Protein AF-A0A3B9ISV6-F1 (afdb_monomer)

Secondary structure (DSSP, 8-state):
---TTTHHHHGGGEES-HHHHHHHHHTT---GGG-EE-SS-------PPTTTTS-----PBP--HHHHHHT-TT-----SSEEE-TTS-EEE---

InterPro domains:
  IPR000115 Phosphoribosylglycinamide synthetase [PTHR43472] (1-95)
  IPR011054 Rudiment single hybrid motif [SSF51246] (40-95)
  IPR020559 Phosphoribosylglycinamide synthetase, conserved site [PS00184] (1-8)
  IPR020560 Phosphoribosylglycinamide synthetase, C-domain [PF02843] (42-95)
  IPR020560 Phosphoribosylglycinamide 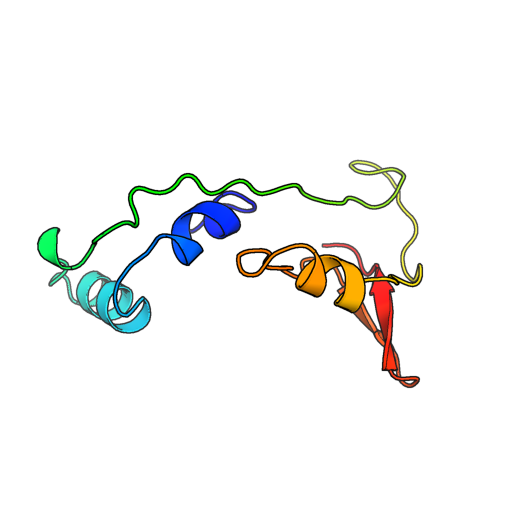synthetase, C-domain [SM01210] (41-95)
  IPR037123 Phosphoribosylglycinamide synthetase, C-domain superfamily [G3DSA:3.90.600.10] (41-95)

Solvent-accessible surface area (backbone atoms only — not comparable to full-atom values): 6207 Å² total; per-residue (Å²): 135,84,54,89,69,58,41,72,33,49,55,83,27,48,49,79,58,68,67,59,50,54,51,25,49,75,68,74,60,62,53,76,88,69,64,44,67,53,88,69,88,65,82,75,81,88,88,73,60,73,48,66,94,60,76,56,80,63,64,51,75,63,76,63,62,68,59,54,43,66,70,40,95,87,48,79,86,82,83,74,36,56,44,70,48,97,87,69,49,40,21,38,57,54,125

Organism: NCBI:txid171437

Sequence (95 aa):
RFGDPETQVLLPRLWGDLAQILLAARDGRLDPSMIELDPRTALTVVLAAKGYPGDYARGEEIRGLDAARAAAPDVIVFHAGTKTDDAGRLLSNGG

Foldseek 3Di:
DDDVPVCVFFVVFWPDDPVVQVVCVVVVNHDPVNTDGHPDGDDDDDDDAPQPPHDHDWFAFDDCVVVQCVVDVSRDDDDDQWDADPVRTIIGHDD

Structure (mmCIF, N/CA/C/O backbone):
data_AF-A0A3B9ISV6-F1
#
_entry.id   AF-A0A3B9ISV6-F1
#
loop_
_atom_site.group_PDB
_atom_site.id
_atom_site.type_symbol
_atom_site.label_atom_id
_atom_site.label_alt_id
_atom_site.label_comp_id
_atom_site.label_asym_id
_atom_site.label_entity_id
_atom_site.label_seq_id
_atom_site.pdbx_PDB_ins_code
_atom_site.Cartn_x
_atom_site.Cartn_y
_atom_site.Cartn_z
_atom_site.occupancy
_atom_site.B_iso_or_equiv
_atom_site.auth_seq_id
_atom_site.auth_comp_id
_atom_site.auth_asym_id
_atom_site.auth_atom_id
_atom_site.pdbx_PDB_model_num
ATOM 1 N N . ARG A 1 1 ? -13.610 8.954 2.221 1.00 90.38 1 ARG A N 1
ATOM 2 C CA . ARG A 1 1 ? -12.666 8.331 1.262 1.00 90.38 1 ARG A CA 1
ATOM 3 C C . ARG A 1 1 ? -11.314 8.202 1.930 1.00 90.38 1 ARG A C 1
ATOM 5 O O . ARG A 1 1 ? -11.019 9.002 2.807 1.00 90.38 1 ARG A O 1
ATOM 12 N N . PHE A 1 2 ? -10.530 7.237 1.491 1.00 95.06 2 PHE A N 1
ATOM 13 C CA . PHE A 1 2 ? -9.139 7.070 1.875 1.00 95.06 2 PHE A CA 1
ATOM 14 C C . PHE A 1 2 ? -8.228 7.911 0.956 1.00 95.06 2 PHE A C 1
ATOM 16 O O . PHE A 1 2 ? -8.634 8.254 -0.159 1.00 95.06 2 PHE A O 1
ATOM 23 N N . GLY A 1 3 ? -7.065 8.330 1.460 1.00 97.75 3 GLY A N 1
ATOM 24 C CA . GLY A 1 3 ? -6.028 9.015 0.677 1.00 97.75 3 GLY A CA 1
ATOM 25 C C . GLY A 1 3 ? -5.045 8.014 0.066 1.00 97.75 3 GLY A C 1
ATOM 26 O O . GLY A 1 3 ? -4.903 6.910 0.588 1.00 97.75 3 GLY A O 1
ATOM 27 N N . ASP A 1 4 ? -4.388 8.377 -1.029 1.00 96.69 4 ASP A N 1
ATOM 28 C CA . ASP A 1 4 ? -3.314 7.586 -1.636 1.00 96.69 4 ASP A CA 1
ATOM 29 C C . ASP A 1 4 ? -2.084 8.507 -1.754 1.00 96.69 4 ASP A C 1
ATOM 31 O O . ASP A 1 4 ? -2.174 9.508 -2.476 1.00 96.69 4 ASP A O 1
ATOM 35 N N . PRO A 1 5 ? -0.976 8.251 -1.022 1.00 97.00 5 PRO A N 1
ATOM 36 C CA . PRO A 1 5 ? -0.591 6.977 -0.397 1.00 97.00 5 PRO A CA 1
ATOM 37 C C . PRO A 1 5 ? -0.839 6.842 1.123 1.00 97.00 5 PRO A C 1
ATOM 39 O O . PRO A 1 5 ? -0.262 5.965 1.768 1.00 97.00 5 PRO A O 1
ATOM 42 N N . GLU A 1 6 ? -1.659 7.688 1.753 1.00 98.12 6 GLU A N 1
ATOM 43 C CA . GLU A 1 6 ? -1.845 7.661 3.217 1.00 98.12 6 GLU A CA 1
ATOM 44 C C . GLU A 1 6 ? -2.463 6.347 3.730 1.00 98.12 6 GLU A C 1
ATOM 46 O O . GLU A 1 6 ? -2.208 5.908 4.852 1.00 98.12 6 GLU A O 1
ATOM 51 N N . THR A 1 7 ? -3.259 5.670 2.911 1.00 97.88 7 THR A N 1
ATOM 52 C CA . THR A 1 7 ? -3.919 4.411 3.293 1.00 97.88 7 THR A CA 1
ATOM 53 C C . THR A 1 7 ? -2.928 3.282 3.523 1.00 97.88 7 THR A C 1
ATOM 55 O O . THR A 1 7 ? -3.113 2.469 4.429 1.00 97.88 7 THR A O 1
ATOM 58 N N . GLN A 1 8 ? -1.843 3.275 2.754 1.00 97.94 8 GLN A N 1
ATOM 59 C CA . GLN A 1 8 ? -0.775 2.287 2.801 1.00 97.94 8 GLN A CA 1
ATOM 60 C C . GLN A 1 8 ? 0.036 2.372 4.101 1.00 97.94 8 GLN A C 1
ATOM 62 O O . GLN A 1 8 ? 0.765 1.435 4.406 1.00 97.94 8 GLN A O 1
ATOM 67 N N . VAL A 1 9 ? -0.105 3.446 4.891 1.00 97.44 9 VAL A N 1
ATOM 68 C CA . VAL A 1 9 ? 0.445 3.519 6.258 1.00 97.44 9 VAL A CA 1
ATOM 69 C C . VAL A 1 9 ? -0.614 3.342 7.344 1.00 97.44 9 VAL A C 1
ATOM 71 O O . VAL A 1 9 ? -0.291 2.869 8.431 1.00 97.44 9 VAL A O 1
ATOM 74 N N . LEU A 1 10 ? -1.873 3.702 7.075 1.00 96.06 10 LEU A N 1
ATOM 75 C CA . LEU A 1 10 ? -2.954 3.609 8.057 1.00 96.06 10 LEU A CA 1
ATOM 76 C C . LEU A 1 10 ? -3.467 2.176 8.226 1.00 96.06 10 LEU A C 1
ATOM 78 O O . LEU A 1 10 ? -3.556 1.691 9.351 1.00 96.06 10 LEU A O 1
ATO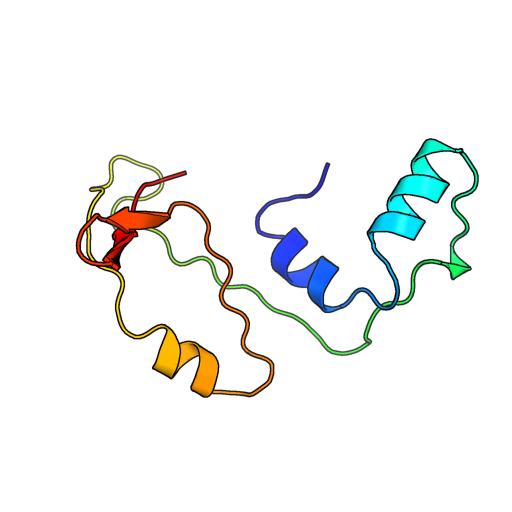M 82 N N . LEU A 1 11 ? -3.793 1.488 7.128 1.00 96.69 11 LEU A N 1
ATOM 83 C CA . LEU A 1 11 ? -4.435 0.171 7.200 1.00 96.69 11 LEU A CA 1
ATOM 84 C C . LEU A 1 11 ? -3.529 -0.944 7.731 1.00 96.69 11 LEU A C 1
ATOM 86 O O . LEU A 1 11 ? -4.033 -1.747 8.508 1.00 96.69 11 LEU A O 1
ATOM 90 N N . PRO A 1 12 ? -2.218 -1.004 7.420 1.00 95.75 12 PRO A N 1
ATOM 91 C CA . PRO A 1 12 ? -1.348 -2.017 8.024 1.00 95.75 12 PRO A CA 1
ATOM 92 C C . PRO A 1 12 ? -1.225 -1.900 9.545 1.00 95.75 12 PRO A C 1
ATOM 94 O O . PRO A 1 12 ? -0.832 -2.855 10.206 1.00 95.75 12 PRO A O 1
ATOM 97 N N . ARG A 1 13 ? -1.544 -0.725 10.100 1.00 96.62 13 ARG A N 1
ATOM 98 C CA . ARG A 1 13 ? -1.560 -0.485 11.543 1.00 96.62 13 ARG A CA 1
ATOM 99 C C . ARG A 1 13 ? -2.926 -0.745 12.163 1.00 96.62 13 ARG A C 1
ATOM 101 O O . ARG A 1 13 ? -3.010 -0.762 13.381 1.00 96.62 13 ARG A O 1
ATOM 108 N N . LEU A 1 14 ? -3.987 -0.915 11.378 1.00 96.56 14 LEU A N 1
ATOM 109 C CA . LEU A 1 14 ? -5.321 -1.157 11.912 1.00 96.56 14 LEU A CA 1
ATOM 110 C C . LEU A 1 14 ? -5.404 -2.578 12.465 1.00 96.56 14 LEU A C 1
ATOM 112 O O . LEU A 1 14 ? -5.235 -3.551 11.733 1.00 96.56 14 LEU A O 1
ATOM 116 N N . TRP A 1 15 ? -5.687 -2.691 13.755 1.00 92.00 15 TRP A N 1
ATOM 117 C CA . TRP A 1 15 ? -6.041 -3.955 14.381 1.00 92.00 15 TRP A CA 1
ATOM 118 C C . TRP A 1 15 ? -7.550 -4.187 14.250 1.00 92.00 15 TRP A C 1
ATOM 120 O O . TRP A 1 15 ? -8.348 -3.252 14.322 1.00 92.00 15 TRP A O 1
ATOM 130 N N . GLY A 1 16 ? -7.941 -5.447 14.047 1.00 88.44 16 GLY A N 1
ATOM 131 C CA . GLY A 1 16 ? -9.336 -5.849 13.855 1.00 88.44 16 GLY A CA 1
ATOM 132 C C . GLY A 1 16 ? -9.741 -6.029 12.389 1.00 88.44 16 GLY A C 1
ATOM 133 O O . GLY A 1 16 ? -8.906 -6.213 11.505 1.00 88.44 16 GLY A O 1
ATOM 134 N N . ASP A 1 17 ? -11.052 -6.029 12.143 1.00 93.12 17 ASP A N 1
ATOM 135 C CA . ASP A 1 17 ? -11.643 -6.293 10.828 1.00 93.12 17 ASP A CA 1
ATOM 136 C C . ASP A 1 17 ? -12.187 -4.997 10.207 1.00 93.12 17 ASP A C 1
ATOM 138 O O . ASP A 1 17 ? -13.220 -4.460 10.624 1.00 93.12 17 ASP A O 1
ATOM 142 N N . LEU A 1 18 ? -11.507 -4.511 9.163 1.00 96.00 18 LEU A N 1
ATOM 143 C CA . LEU A 1 18 ? -11.913 -3.317 8.420 1.00 96.00 18 LEU A CA 1
ATOM 144 C C . LEU A 1 18 ? -13.346 -3.432 7.873 1.00 96.00 18 LEU A C 1
ATOM 146 O O . LEU A 1 18 ? -14.070 -2.438 7.866 1.00 96.00 18 LEU A O 1
ATOM 150 N N . ALA A 1 19 ? -13.787 -4.617 7.439 1.00 96.38 19 ALA A N 1
ATOM 151 C CA . ALA A 1 19 ? -15.134 -4.797 6.906 1.00 96.38 19 ALA A CA 1
ATOM 152 C C . ALA A 1 19 ? -16.200 -4.587 7.990 1.00 96.38 19 ALA A C 1
ATOM 154 O O . ALA A 1 19 ? -17.215 -3.940 7.728 1.00 96.38 19 ALA A O 1
ATOM 155 N N . GLN A 1 20 ? -15.952 -5.062 9.214 1.00 96.38 20 GLN A N 1
ATOM 156 C CA . GLN A 1 20 ? -16.854 -4.847 10.352 1.00 96.38 20 GLN A CA 1
ATOM 157 C C . GLN A 1 20 ? -16.929 -3.371 10.743 1.00 96.38 20 GLN A C 1
ATOM 159 O O . GLN A 1 20 ? -18.021 -2.849 10.969 1.00 96.38 20 GLN A O 1
ATOM 164 N N . ILE A 1 21 ? -15.790 -2.677 10.759 1.00 96.50 21 ILE A N 1
ATOM 165 C CA . ILE A 1 21 ? -15.729 -1.238 11.049 1.00 96.50 21 ILE A CA 1
ATOM 166 C C . ILE A 1 21 ? -16.526 -0.448 10.001 1.00 96.50 21 ILE A C 1
ATOM 168 O O . ILE A 1 21 ? -17.355 0.396 10.349 1.00 96.50 21 ILE A O 1
ATOM 172 N N . LEU A 1 22 ? -16.329 -0.746 8.712 1.00 96.38 22 LEU A N 1
ATOM 173 C CA . LEU A 1 22 ? -17.054 -0.089 7.620 1.00 96.38 22 LEU A CA 1
ATOM 174 C C . LEU A 1 22 ? -18.560 -0.397 7.655 1.00 96.38 22 LEU A C 1
ATOM 176 O O . LEU A 1 22 ? -19.373 0.492 7.396 1.00 96.38 22 LEU A O 1
ATOM 180 N N . LEU A 1 23 ? -18.944 -1.626 8.012 1.00 97.88 23 LEU A N 1
ATOM 181 C CA . LEU A 1 23 ? -20.342 -2.022 8.179 1.00 97.88 23 LEU A CA 1
ATOM 182 C C . LEU A 1 23 ? -21.006 -1.281 9.349 1.00 97.88 23 LEU A C 1
ATOM 184 O O . LEU A 1 23 ? -22.108 -0.753 9.198 1.00 97.88 23 LEU A O 1
ATOM 188 N N . ALA A 1 24 ? -20.325 -1.184 10.492 1.00 97.44 24 ALA A N 1
ATOM 189 C CA . ALA A 1 24 ? -20.803 -0.431 11.646 1.00 97.44 24 ALA A CA 1
ATOM 190 C C . ALA A 1 24 ? -20.953 1.063 11.322 1.00 97.44 24 ALA A C 1
ATOM 192 O O . ALA A 1 24 ? -21.965 1.666 11.678 1.00 97.44 24 ALA A O 1
ATOM 193 N N . ALA A 1 25 ? -20.005 1.646 10.580 1.00 96.00 25 ALA A N 1
ATOM 194 C CA . ALA A 1 25 ? -20.083 3.029 10.115 1.00 96.00 25 ALA A CA 1
ATOM 195 C C . ALA A 1 25 ? -21.285 3.272 9.194 1.00 96.00 25 ALA A C 1
ATOM 197 O O . ALA A 1 25 ? -22.022 4.236 9.403 1.00 96.00 25 ALA A O 1
ATOM 198 N N . ARG A 1 26 ? -21.532 2.377 8.226 1.00 97.56 26 ARG A N 1
ATOM 199 C CA . ARG A 1 26 ? -22.729 2.424 7.367 1.00 97.56 26 ARG A CA 1
ATOM 200 C C . ARG A 1 26 ? -24.015 2.430 8.196 1.00 9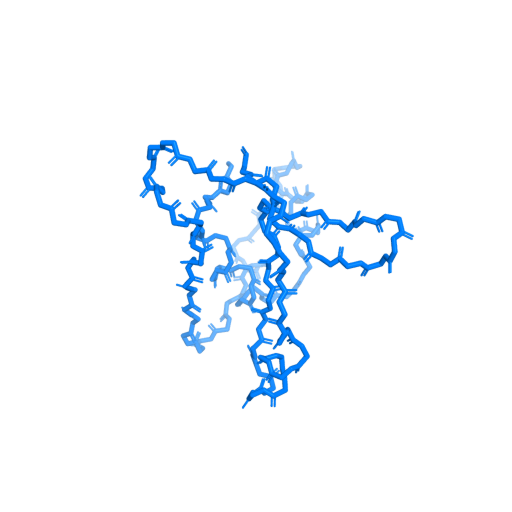7.56 26 ARG A C 1
ATOM 202 O O . ARG A 1 26 ? -24.947 3.159 7.873 1.00 97.56 26 ARG A O 1
ATOM 209 N N . ASP A 1 27 ? -24.054 1.620 9.249 1.00 98.25 27 ASP A N 1
ATOM 210 C CA . ASP A 1 27 ? -25.243 1.411 10.077 1.00 98.25 27 ASP A CA 1
ATOM 211 C C . ASP A 1 27 ? -25.413 2.432 11.211 1.00 98.25 27 ASP A C 1
ATOM 213 O O . ASP A 1 27 ? -26.337 2.297 12.013 1.00 98.25 27 ASP A O 1
ATOM 217 N N . GLY A 1 28 ? -24.529 3.431 11.315 1.00 97.94 28 GLY A N 1
ATOM 218 C CA . GLY A 1 28 ? -24.547 4.402 12.415 1.00 97.94 28 GLY A CA 1
ATOM 219 C C . GLY A 1 28 ? -24.227 3.788 13.783 1.00 97.94 28 GLY A C 1
ATOM 220 O O . GLY A 1 28 ? -24.600 4.341 14.812 1.00 97.94 28 GLY A O 1
ATOM 221 N N . ARG A 1 29 ? -23.556 2.632 13.795 1.00 97.81 29 ARG A N 1
ATOM 222 C CA . ARG A 1 29 ? -23.159 1.862 14.985 1.00 97.81 29 ARG A CA 1
ATOM 223 C C . ARG A 1 29 ? -21.647 1.867 15.218 1.00 97.81 29 ARG A C 1
ATOM 225 O O . ARG A 1 29 ? -21.148 1.025 15.955 1.00 97.81 29 ARG A O 1
ATOM 232 N N . LEU A 1 30 ? -20.911 2.760 14.553 1.00 96.69 30 LEU A N 1
ATOM 233 C CA . LEU A 1 30 ? -19.468 2.868 14.738 1.00 96.69 30 LEU A CA 1
ATOM 234 C C . LEU A 1 30 ? -19.159 3.334 16.160 1.00 96.69 30 LEU A C 1
ATOM 236 O O . LEU A 1 30 ? -19.580 4.418 16.561 1.00 96.69 30 LEU A O 1
ATOM 240 N N . ASP A 1 31 ? -18.380 2.530 16.873 1.00 94.75 31 ASP A N 1
ATOM 241 C CA . ASP A 1 31 ? -17.875 2.854 18.200 1.00 94.75 31 ASP A CA 1
ATOM 242 C C . ASP A 1 31 ? -16.346 3.051 18.148 1.00 94.75 31 ASP A C 1
ATOM 244 O O . ASP A 1 31 ? -15.660 2.264 17.488 1.00 94.75 31 ASP A O 1
ATOM 248 N N . PRO A 1 32 ? -15.780 4.076 18.818 1.00 92.19 32 PRO A N 1
ATOM 249 C CA . PRO A 1 32 ? -14.335 4.305 18.844 1.00 92.19 32 PRO A CA 1
ATOM 250 C C . PRO A 1 32 ? -13.512 3.108 19.336 1.00 92.19 32 PRO A C 1
ATOM 252 O O . PRO A 1 32 ? -12.385 2.929 18.884 1.00 92.19 32 PRO A O 1
ATOM 255 N N . SER A 1 33 ? -14.067 2.269 20.216 1.00 93.00 33 SER A N 1
ATOM 256 C CA . SER A 1 33 ? -13.406 1.051 20.704 1.00 93.00 33 SER A CA 1
ATOM 257 C C . SER A 1 33 ? -13.203 -0.017 19.626 1.00 93.00 33 SER A C 1
ATOM 259 O O . SER A 1 33 ? -12.405 -0.928 19.820 1.00 93.00 33 SER A O 1
ATOM 261 N N . MET A 1 34 ? -13.877 0.096 18.475 1.00 94.50 34 MET A N 1
ATOM 262 C CA . MET A 1 34 ? -13.665 -0.795 17.330 1.00 94.50 34 MET A CA 1
ATOM 263 C C . MET A 1 34 ? -12.386 -0.469 16.550 1.00 94.50 34 MET A C 1
ATOM 265 O O . MET A 1 34 ? -12.025 -1.222 15.648 1.00 94.50 34 MET A O 1
ATOM 269 N N . ILE A 1 35 ? -11.736 0.662 16.839 1.00 94.25 35 ILE A N 1
ATOM 270 C CA . ILE A 1 35 ? -10.531 1.111 16.145 1.00 94.25 35 ILE A CA 1
ATOM 271 C C . ILE A 1 35 ? -9.364 1.051 17.122 1.00 94.25 35 ILE A C 1
ATOM 273 O O . ILE A 1 35 ? -9.202 1.913 17.983 1.00 94.25 35 ILE A O 1
ATOM 277 N N . GLU A 1 36 ? -8.509 0.057 16.931 1.00 95.62 36 GLU A N 1
ATOM 278 C CA . GLU A 1 36 ? -7.228 -0.056 17.614 1.00 95.62 36 GLU A CA 1
ATOM 279 C C . GLU A 1 36 ? -6.108 0.054 16.578 1.00 95.62 36 GLU A C 1
ATOM 281 O O . GLU A 1 36 ? -6.216 -0.473 15.468 1.00 95.62 36 GLU A O 1
ATOM 286 N N . LEU A 1 37 ? -5.050 0.794 16.911 1.00 95.69 37 LEU A N 1
ATOM 287 C CA . LEU A 1 37 ? -3.907 0.989 16.026 1.00 95.69 37 LEU A CA 1
ATOM 288 C C . LEU A 1 37 ? -2.645 0.419 16.660 1.00 95.69 37 LEU A C 1
ATOM 290 O O . LEU A 1 37 ? -2.334 0.713 17.814 1.00 95.69 37 LEU A O 1
ATOM 294 N N . ASP A 1 38 ? -1.867 -0.300 15.859 1.00 95.50 38 ASP A N 1
ATOM 295 C CA . ASP A 1 38 ? -0.518 -0.719 16.202 1.00 95.50 38 ASP A CA 1
ATOM 296 C C . ASP A 1 38 ? 0.333 0.520 16.556 1.00 95.50 38 ASP A C 1
ATOM 298 O O . ASP A 1 38 ? 0.407 1.476 15.759 1.00 95.50 38 ASP A O 1
ATOM 302 N N . PRO A 1 39 ? 0.985 0.548 17.734 1.00 96.50 39 PRO A N 1
ATOM 303 C CA . PRO A 1 39 ? 1.799 1.683 18.153 1.00 96.50 39 PRO A CA 1
ATOM 304 C C . PRO A 1 39 ? 3.083 1.840 17.325 1.00 96.50 39 PRO A C 1
ATOM 306 O O . PRO A 1 39 ? 3.691 2.910 17.363 1.00 96.50 39 PRO A O 1
ATOM 309 N N . ARG A 1 40 ? 3.508 0.814 16.571 1.00 95.88 40 ARG A N 1
ATOM 310 C CA . ARG A 1 40 ? 4.665 0.903 15.672 1.00 95.88 40 ARG A CA 1
ATOM 311 C C . ARG A 1 40 ? 4.413 1.922 14.559 1.00 95.88 40 ARG A C 1
ATOM 313 O O . ARG A 1 40 ? 3.301 2.079 14.055 1.00 95.88 40 ARG A O 1
ATOM 320 N N . THR A 1 41 ? 5.476 2.596 14.134 1.00 96.50 41 THR A N 1
ATOM 321 C CA . THR A 1 41 ? 5.439 3.521 12.996 1.00 96.50 41 THR A CA 1
ATOM 322 C C . THR A 1 41 ? 5.410 2.749 11.679 1.00 96.50 41 THR A C 1
ATOM 324 O O . THR A 1 41 ? 6.238 1.867 11.467 1.00 96.50 41 THR A O 1
ATOM 327 N N . ALA A 1 42 ? 4.515 3.135 10.768 1.00 97.38 42 ALA A N 1
ATOM 328 C CA . ALA A 1 42 ? 4.530 2.700 9.372 1.00 97.38 42 ALA A CA 1
ATOM 329 C C . ALA A 1 42 ? 4.943 3.864 8.463 1.00 97.38 42 ALA A C 1
ATOM 331 O O . ALA A 1 42 ? 4.574 5.014 8.708 1.00 97.38 42 ALA A O 1
ATOM 332 N N . LEU A 1 43 ? 5.694 3.558 7.408 1.00 97.44 43 LEU A N 1
ATOM 333 C CA . LEU A 1 43 ? 6.148 4.513 6.402 1.00 97.44 43 LEU A CA 1
ATOM 334 C C . LEU A 1 43 ? 5.945 3.904 5.016 1.00 97.44 43 LEU A C 1
ATOM 336 O O . LEU A 1 43 ? 6.195 2.719 4.817 1.00 97.44 43 LEU A O 1
ATOM 340 N N . THR A 1 44 ? 5.507 4.723 4.064 1.00 98.06 44 THR A N 1
ATOM 341 C CA . THR A 1 44 ? 5.346 4.327 2.664 1.00 98.06 44 THR A CA 1
ATOM 342 C C . THR A 1 44 ? 6.206 5.210 1.770 1.00 98.06 44 THR A C 1
ATOM 344 O O . THR A 1 44 ? 6.343 6.410 2.013 1.00 98.06 44 THR A O 1
ATOM 347 N N . VAL A 1 45 ? 6.789 4.608 0.736 1.00 97.25 45 VAL A N 1
ATOM 348 C CA . VAL A 1 45 ? 7.527 5.306 -0.319 1.00 97.25 45 VAL A CA 1
ATOM 349 C C . VAL A 1 45 ? 6.890 4.933 -1.646 1.00 97.25 45 VAL A C 1
ATOM 351 O O . VAL A 1 45 ? 6.816 3.757 -1.997 1.00 97.25 45 VAL A O 1
ATOM 354 N N . VAL A 1 46 ? 6.446 5.939 -2.394 1.00 96.81 46 VAL A N 1
ATOM 355 C CA . VAL A 1 46 ? 5.904 5.736 -3.739 1.00 96.81 46 VAL A CA 1
ATOM 356 C C . VAL A 1 46 ? 7.054 5.696 -4.738 1.00 96.81 46 VAL A C 1
ATOM 358 O O . VAL A 1 46 ? 7.839 6.639 -4.833 1.00 96.81 46 VAL A O 1
ATOM 361 N N . LEU A 1 47 ? 7.129 4.613 -5.512 1.00 95.25 47 LEU A N 1
ATOM 362 C CA . LEU A 1 47 ? 8.002 4.526 -6.678 1.00 95.25 47 LEU A CA 1
ATOM 363 C C . LEU A 1 47 ? 7.222 4.983 -7.911 1.00 95.25 47 LEU A C 1
ATOM 365 O O . LEU A 1 47 ? 6.280 4.318 -8.341 1.00 95.25 47 LEU A O 1
ATOM 369 N N . ALA A 1 48 ? 7.608 6.130 -8.464 1.00 94.19 48 ALA A N 1
ATOM 370 C CA . ALA A 1 48 ? 6.972 6.705 -9.642 1.00 94.19 48 ALA A CA 1
ATOM 371 C C . ALA A 1 48 ? 7.783 6.419 -10.913 1.00 94.19 48 ALA A C 1
ATOM 373 O O . ALA A 1 48 ? 9.013 6.341 -10.882 1.00 94.19 48 ALA A O 1
ATOM 374 N N . ALA A 1 49 ? 7.086 6.301 -12.046 1.00 94.12 49 ALA A N 1
ATOM 375 C CA . ALA A 1 49 ? 7.729 6.215 -13.350 1.00 94.12 49 ALA A CA 1
ATOM 376 C C . ALA A 1 49 ? 8.510 7.504 -13.653 1.00 94.12 49 ALA A C 1
ATOM 378 O O . ALA A 1 49 ? 8.104 8.611 -13.280 1.00 94.12 49 ALA A O 1
ATOM 379 N N . LYS A 1 50 ? 9.632 7.366 -14.361 1.00 93.12 50 LYS A N 1
ATOM 380 C CA . LYS A 1 50 ? 10.450 8.507 -14.776 1.00 93.12 50 LYS A CA 1
ATOM 381 C C . LYS A 1 50 ? 9.616 9.457 -15.644 1.00 93.12 50 LYS A C 1
ATOM 383 O O . LYS A 1 50 ? 9.075 9.042 -16.662 1.00 93.12 50 LYS A O 1
ATOM 388 N N . GLY A 1 51 ? 9.557 10.727 -15.244 1.00 93.00 51 GLY A N 1
ATOM 389 C CA . GLY A 1 51 ? 8.763 11.766 -15.913 1.00 93.00 51 GLY A CA 1
ATOM 390 C C . GLY A 1 51 ? 7.546 12.233 -15.112 1.00 93.00 51 GLY A C 1
ATOM 391 O O . GLY A 1 51 ? 7.054 13.331 -15.358 1.00 93.00 51 GLY A O 1
ATOM 392 N N . TYR A 1 52 ? 7.112 11.475 -14.098 1.00 93.12 52 TYR A N 1
ATOM 393 C CA . TYR A 1 52 ? 6.037 11.902 -13.199 1.00 93.12 52 TYR A CA 1
ATOM 394 C C . TYR A 1 52 ? 6.344 13.270 -12.541 1.00 93.12 52 TYR A C 1
ATOM 396 O O . TYR A 1 52 ? 7.478 13.480 -12.099 1.00 93.12 52 TYR A O 1
ATOM 404 N N . PRO A 1 53 ? 5.362 14.193 -12.432 1.00 93.00 53 PRO A N 1
ATOM 405 C CA . PRO A 1 53 ? 3.939 14.045 -12.775 1.00 93.00 53 PRO A CA 1
ATOM 406 C C . PRO A 1 53 ? 3.565 14.390 -14.230 1.00 93.00 53 PRO A C 1
ATOM 408 O O . PRO A 1 53 ? 2.379 14.448 -14.540 1.00 93.00 53 PRO A O 1
ATOM 411 N N . GLY A 1 54 ? 4.543 14.654 -15.101 1.00 91.31 54 GLY A N 1
ATOM 412 C CA . GLY A 1 54 ? 4.331 14.940 -16.523 1.00 91.31 54 GLY A CA 1
ATOM 413 C C . GLY A 1 54 ? 4.175 13.674 -17.368 1.00 91.31 54 GLY A C 1
ATOM 414 O O . GLY A 1 54 ? 3.685 12.654 -16.890 1.00 91.31 54 GLY A O 1
ATOM 415 N N . ASP A 1 55 ? 4.612 13.728 -18.625 1.00 89.94 55 ASP A N 1
ATOM 416 C CA . ASP A 1 55 ? 4.576 12.564 -19.511 1.00 89.94 55 ASP A CA 1
ATOM 417 C C . ASP A 1 55 ? 5.570 11.489 -19.053 1.00 89.94 55 ASP A C 1
ATOM 419 O O . ASP A 1 55 ? 6.742 11.764 -18.785 1.00 89.94 55 ASP A O 1
ATOM 423 N N . TYR A 1 56 ? 5.108 10.241 -18.993 1.00 90.06 56 TYR A N 1
ATOM 424 C CA . TYR A 1 56 ? 5.928 9.089 -18.630 1.00 90.06 56 TYR A CA 1
ATOM 425 C C . TYR A 1 56 ? 5.603 7.879 -19.507 1.00 90.06 56 TYR A C 1
ATOM 427 O O . TYR A 1 56 ? 4.473 7.692 -19.971 1.00 90.06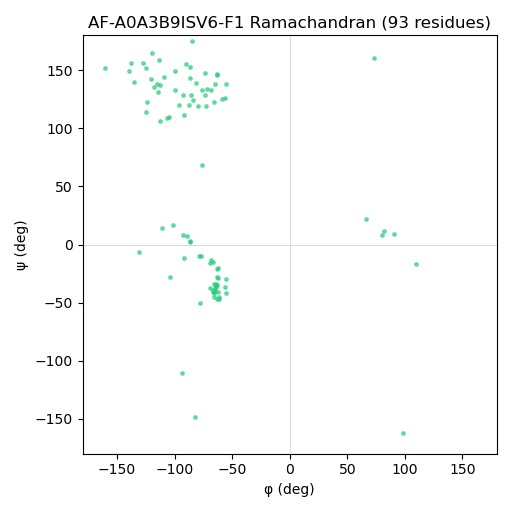 56 TYR A O 1
ATOM 435 N N . ALA A 1 57 ? 6.611 7.037 -19.729 1.00 87.56 57 ALA A N 1
ATOM 436 C CA . ALA A 1 57 ? 6.451 5.793 -20.467 1.00 87.56 57 ALA A CA 1
ATOM 437 C C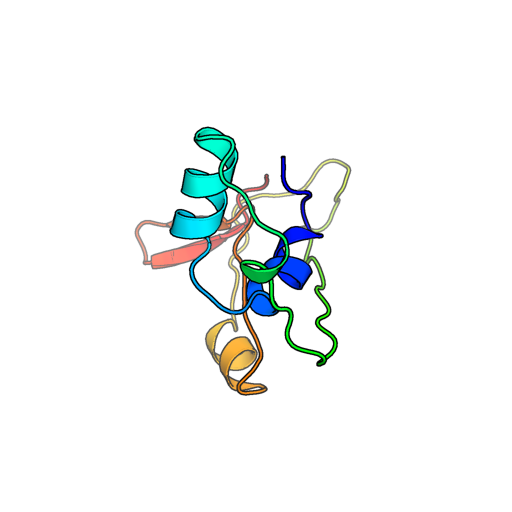 . ALA A 1 57 ? 5.706 4.741 -19.627 1.00 87.56 57 ALA A C 1
ATOM 439 O O . ALA A 1 57 ? 5.834 4.674 -18.403 1.00 87.56 57 ALA A O 1
ATOM 440 N N . ARG A 1 58 ? 4.926 3.895 -20.303 1.00 90.00 58 ARG A N 1
ATOM 441 C CA . ARG A 1 58 ? 4.263 2.719 -19.721 1.00 90.00 58 ARG A CA 1
ATOM 442 C C . ARG A 1 58 ? 4.861 1.456 -20.332 1.00 90.00 58 ARG A C 1
ATOM 444 O O . ARG A 1 58 ? 5.373 1.491 -21.447 1.00 90.00 58 ARG A O 1
ATOM 451 N N . GLY A 1 59 ? 4.715 0.331 -19.642 1.00 94.25 59 GLY A N 1
ATOM 452 C CA . GLY A 1 59 ? 5.155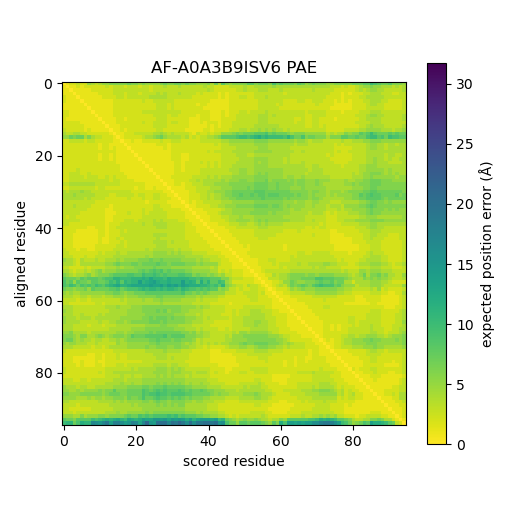 -0.978 -20.123 1.00 94.25 59 GLY A CA 1
ATOM 453 C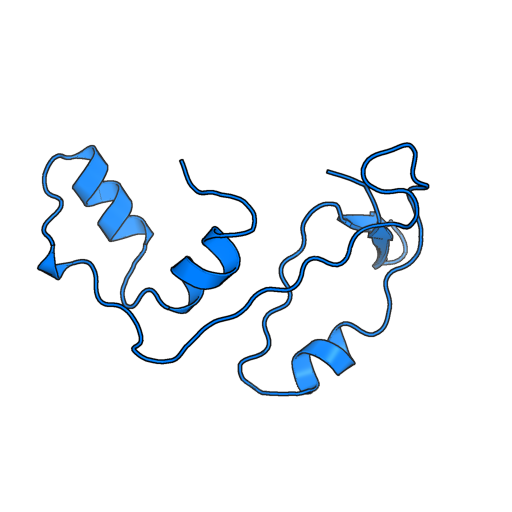 C . GLY A 1 59 ? 6.587 -1.341 -19.735 1.00 94.25 59 GLY A C 1
ATOM 454 O O . GLY A 1 59 ? 7.098 -2.343 -20.226 1.00 94.25 59 GLY A O 1
ATOM 455 N N . GLU A 1 60 ? 7.228 -0.561 -18.864 1.00 95.31 60 GLU A N 1
ATOM 456 C CA . GLU A 1 60 ? 8.543 -0.911 -18.327 1.00 95.31 60 GLU A CA 1
ATOM 457 C C . GLU A 1 60 ? 8.412 -2.071 -17.343 1.00 95.31 60 GLU A C 1
ATOM 459 O O . GLU A 1 60 ? 7.527 -2.074 -16.487 1.00 95.31 60 GLU A O 1
ATOM 464 N N . GLU A 1 61 ? 9.289 -3.063 -17.470 1.00 97.06 61 GLU A N 1
ATOM 465 C CA . GLU A 1 61 ? 9.254 -4.248 -16.622 1.00 97.06 61 GLU A CA 1
ATOM 466 C C . GLU A 1 61 ? 9.740 -3.940 -15.204 1.00 97.06 61 GLU A C 1
ATOM 468 O O . GLU A 1 61 ? 10.833 -3.413 -14.995 1.00 97.06 61 GLU A O 1
ATOM 473 N N . ILE A 1 62 ? 8.931 -4.323 -14.220 1.00 97.00 62 ILE A N 1
ATOM 474 C CA . ILE A 1 62 ? 9.215 -4.180 -12.797 1.00 97.00 62 ILE A CA 1
ATOM 475 C C . ILE A 1 62 ? 9.794 -5.505 -12.298 1.00 97.00 62 ILE A C 1
ATOM 477 O O . ILE A 1 62 ? 9.149 -6.550 -12.363 1.00 97.00 62 ILE A O 1
ATOM 481 N N . ARG A 1 63 ? 11.020 -5.458 -11.774 1.00 97.12 63 ARG A N 1
ATOM 482 C CA . ARG A 1 63 ? 11.775 -6.626 -11.292 1.00 97.12 63 ARG A CA 1
ATOM 483 C C . ARG A 1 63 ? 12.112 -6.481 -9.805 1.00 97.12 63 ARG A C 1
ATOM 485 O O . ARG A 1 63 ? 12.044 -5.389 -9.253 1.00 97.12 63 ARG A O 1
ATOM 492 N N . GLY A 1 64 ? 12.509 -7.582 -9.160 1.00 96.19 64 GLY A N 1
ATOM 493 C CA . GLY A 1 64 ? 13.068 -7.566 -7.798 1.00 96.19 64 GLY A CA 1
ATOM 494 C C . GLY A 1 64 ? 12.052 -7.514 -6.650 1.00 96.19 64 GLY A C 1
ATOM 495 O O . GLY A 1 64 ? 12.453 -7.312 -5.507 1.00 96.19 64 GLY A O 1
ATOM 496 N N . LEU A 1 65 ? 10.757 -7.721 -6.913 1.00 94.56 65 LEU A N 1
ATOM 497 C CA . LEU A 1 65 ? 9.722 -7.660 -5.871 1.00 94.56 65 LEU A CA 1
ATOM 498 C C . LEU A 1 65 ? 9.883 -8.732 -4.795 1.00 94.56 65 LEU A C 1
ATOM 500 O O . LEU A 1 65 ? 9.648 -8.448 -3.624 1.00 94.56 65 LEU A O 1
ATOM 504 N N . ASP A 1 66 ? 10.319 -9.934 -5.168 1.00 93.56 66 ASP A N 1
ATOM 505 C CA . ASP A 1 66 ? 10.545 -11.010 -4.198 1.00 93.56 66 ASP A CA 1
ATOM 506 C C . ASP A 1 66 ? 11.706 -10.672 -3.261 1.00 93.56 66 ASP A C 1
ATOM 508 O O . ASP A 1 66 ? 11.596 -10.848 -2.052 1.00 93.56 66 ASP A O 1
ATOM 512 N N . ALA A 1 67 ? 12.782 -10.088 -3.799 1.00 96.19 67 ALA A N 1
ATOM 513 C CA . ALA A 1 67 ? 13.896 -9.598 -2.993 1.00 96.19 67 ALA A CA 1
ATOM 514 C C . ALA A 1 67 ? 13.468 -8.443 -2.071 1.00 96.19 67 ALA A C 1
ATOM 516 O O . ALA A 1 67 ? 13.869 -8.413 -0.912 1.00 96.19 67 ALA A O 1
ATOM 517 N N . ALA A 1 68 ? 12.622 -7.525 -2.553 1.00 94.38 68 ALA A N 1
ATOM 518 C CA . ALA A 1 68 ? 12.090 -6.433 -1.738 1.00 94.38 68 ALA A CA 1
ATOM 519 C C . ALA A 1 68 ? 11.223 -6.952 -0.578 1.00 94.38 68 ALA A C 1
ATOM 521 O O . ALA A 1 68 ? 11.430 -6.550 0.562 1.00 94.38 68 ALA A O 1
ATOM 522 N N . ARG A 1 69 ? 10.303 -7.889 -0.845 1.00 94.00 69 ARG A N 1
ATOM 523 C CA . ARG A 1 69 ? 9.468 -8.535 0.186 1.00 94.00 69 ARG A CA 1
ATOM 524 C C . ARG A 1 69 ? 10.301 -9.333 1.190 1.00 94.00 69 ARG A C 1
ATOM 526 O O . ARG A 1 69 ? 9.967 -9.369 2.365 1.00 94.00 69 ARG A O 1
ATOM 533 N N . ALA A 1 70 ? 11.388 -9.955 0.738 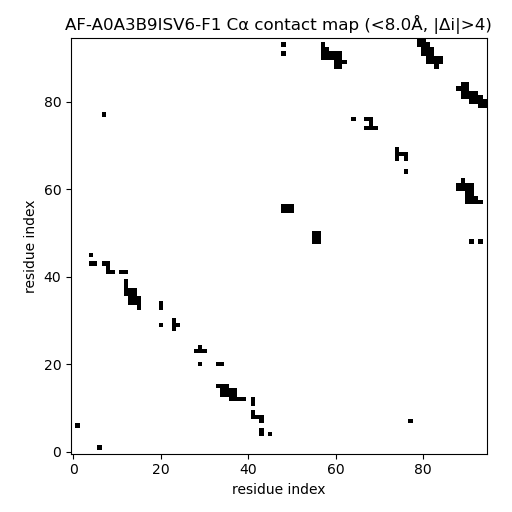1.00 94.81 70 ALA A N 1
ATOM 534 C CA . ALA A 1 70 ? 12.293 -10.712 1.598 1.00 94.81 70 ALA A CA 1
ATOM 535 C C . ALA A 1 70 ? 13.270 -9.831 2.400 1.00 94.81 70 ALA A C 1
ATOM 537 O O . ALA A 1 70 ? 13.959 -10.348 3.278 1.00 94.81 70 ALA A O 1
ATOM 538 N N . ALA A 1 71 ? 13.353 -8.524 2.119 1.00 95.12 71 ALA A N 1
ATOM 539 C CA . ALA A 1 71 ? 14.308 -7.633 2.776 1.00 95.12 71 ALA A CA 1
ATOM 540 C C . ALA A 1 71 ? 14.050 -7.495 4.286 1.00 95.12 71 ALA A C 1
ATOM 542 O O . ALA A 1 71 ? 14.997 -7.356 5.058 1.00 95.12 71 ALA A O 1
ATOM 543 N N . ALA A 1 72 ? 12.783 -7.541 4.708 1.00 94.25 72 ALA A N 1
ATOM 544 C CA . ALA A 1 72 ? 12.373 -7.600 6.108 1.00 94.25 72 ALA A CA 1
ATOM 545 C C . ALA A 1 72 ? 10.929 -8.132 6.221 1.00 94.25 72 ALA A C 1
ATOM 547 O O . ALA A 1 72 ? 10.136 -7.922 5.305 1.00 94.25 72 ALA A O 1
ATOM 548 N N . PRO A 1 73 ? 10.560 -8.783 7.341 1.00 91.88 73 PRO A N 1
ATOM 549 C CA . PRO A 1 73 ? 9.254 -9.435 7.496 1.00 91.88 73 PRO A CA 1
ATOM 550 C C . PRO A 1 73 ? 8.056 -8.476 7.411 1.00 91.88 73 PRO A C 1
ATOM 552 O O . PRO A 1 73 ? 6.985 -8.886 6.979 1.00 91.88 73 PRO A O 1
ATOM 555 N N . ASP A 1 74 ? 8.240 -7.208 7.787 1.00 94.19 74 ASP A N 1
ATOM 556 C CA . ASP A 1 74 ? 7.183 -6.188 7.789 1.00 94.19 74 ASP A CA 1
ATOM 557 C C . ASP A 1 74 ? 7.128 -5.373 6.473 1.00 94.19 74 ASP A C 1
ATOM 559 O O . ASP A 1 74 ? 6.408 -4.376 6.385 1.00 94.19 74 ASP A O 1
ATOM 563 N N . VAL A 1 75 ? 7.892 -5.751 5.435 1.00 96.56 75 VAL A N 1
ATOM 564 C CA . VAL A 1 75 ? 7.859 -5.058 4.135 1.00 96.56 75 VAL A CA 1
ATOM 565 C C . VAL A 1 75 ? 6.657 -5.517 3.321 1.00 96.56 75 VAL A C 1
ATOM 567 O O . VAL A 1 75 ? 6.548 -6.674 2.919 1.00 96.56 75 VAL A O 1
ATOM 570 N N . ILE A 1 76 ? 5.786 -4.563 2.996 1.00 96.38 76 ILE A N 1
ATOM 571 C CA . ILE A 1 76 ? 4.613 -4.784 2.152 1.00 96.38 76 ILE A CA 1
ATOM 572 C C . ILE A 1 76 ? 4.780 -3.994 0.857 1.00 96.38 76 ILE A C 1
ATOM 574 O O . ILE A 1 76 ? 5.089 -2.804 0.869 1.00 96.38 76 ILE A O 1
ATOM 578 N N . VAL A 1 77 ? 4.545 -4.658 -0.274 1.00 96.56 77 VAL A N 1
ATOM 579 C CA . VAL A 1 77 ? 4.545 -4.020 -1.593 1.00 96.56 77 VAL A CA 1
ATOM 580 C C . VAL A 1 77 ? 3.108 -3.874 -2.076 1.00 96.56 77 VAL A C 1
ATOM 582 O O . VAL A 1 77 ? 2.467 -4.864 -2.431 1.00 96.56 77 VAL A O 1
ATOM 585 N N . PHE A 1 78 ? 2.624 -2.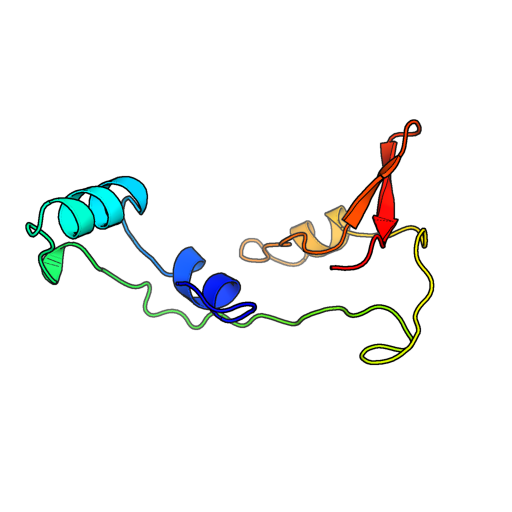634 -2.116 1.00 97.06 78 PHE A N 1
ATOM 586 C CA . PHE A 1 78 ? 1.327 -2.289 -2.690 1.00 97.06 78 PHE A CA 1
ATOM 587 C C . PHE A 1 78 ? 1.479 -1.889 -4.159 1.00 97.06 78 PHE A C 1
ATOM 589 O O . PHE A 1 78 ? 2.295 -1.036 -4.505 1.00 97.06 78 PHE A O 1
ATOM 596 N N . HIS A 1 79 ? 0.675 -2.501 -5.026 1.00 96.56 79 HIS A N 1
ATOM 597 C CA . HIS A 1 79 ? 0.639 -2.187 -6.450 1.00 96.56 79 HIS A CA 1
ATOM 598 C C . HIS A 1 79 ? -0.346 -1.046 -6.718 1.00 96.56 79 HIS A C 1
ATOM 600 O O . HIS A 1 79 ? -1.533 -1.186 -6.442 1.00 96.56 79 HIS A O 1
ATOM 606 N N . ALA A 1 80 ? 0.153 0.060 -7.274 1.00 96.06 80 ALA A N 1
ATOM 607 C CA . ALA A 1 80 ? -0.670 1.129 -7.837 1.00 96.06 80 ALA A CA 1
ATOM 608 C C . ALA A 1 80 ? -0.866 0.885 -9.347 1.00 96.06 80 ALA A C 1
ATOM 610 O O . ALA A 1 80 ? -1.494 -0.088 -9.757 1.00 96.06 80 ALA A O 1
ATOM 611 N N . GLY A 1 81 ? -0.266 1.726 -10.191 1.00 95.56 81 GLY A N 1
ATOM 612 C CA . GLY A 1 81 ? -0.343 1.634 -11.646 1.00 95.56 81 GLY A CA 1
ATOM 613 C C . GLY A 1 81 ? 0.535 0.542 -12.257 1.00 95.56 81 GLY A C 1
ATOM 614 O O . GLY A 1 81 ? 1.510 0.856 -12.943 1.00 95.56 81 GLY A O 1
ATOM 615 N N . THR A 1 82 ? 0.209 -0.732 -12.027 1.00 96.94 82 THR A N 1
ATOM 616 C CA . THR A 1 82 ? 0.918 -1.884 -12.615 1.00 96.94 82 THR A CA 1
ATOM 617 C C . THR A 1 82 ? -0.035 -2.847 -13.311 1.00 96.94 82 THR A C 1
ATOM 619 O O . THR A 1 82 ? -1.210 -2.915 -12.965 1.00 96.94 82 THR A O 1
ATOM 622 N N . LYS A 1 83 ? 0.473 -3.624 -14.267 1.00 96.88 83 LYS A N 1
ATOM 623 C CA . LYS A 1 83 ? -0.260 -4.721 -14.912 1.00 96.88 83 LYS A CA 1
ATOM 624 C C . LYS A 1 83 ? 0.636 -5.939 -15.076 1.00 96.88 83 LYS A C 1
ATOM 626 O O . LYS A 1 83 ? 1.849 -5.782 -15.177 1.00 96.88 83 LYS A O 1
ATOM 631 N N . THR A 1 84 ? 0.041 -7.117 -15.172 1.00 97.38 84 THR A N 1
ATOM 632 C CA . THR A 1 84 ? 0.746 -8.331 -15.598 1.00 97.38 84 THR A CA 1
ATOM 633 C C . THR A 1 84 ? 0.446 -8.576 -17.073 1.00 97.38 84 THR A C 1
ATOM 635 O O . THR A 1 84 ? -0.707 -8.440 -17.481 1.00 97.38 84 THR A O 1
ATOM 638 N N . ASP A 1 85 ? 1.465 -8.866 -17.879 1.00 96.44 85 ASP A N 1
ATOM 639 C CA . ASP A 1 85 ? 1.282 -9.253 -19.282 1.00 96.44 85 ASP A CA 1
ATOM 640 C C . ASP A 1 85 ? 1.012 -10.760 -19.448 1.00 96.44 85 ASP A C 1
ATOM 642 O O . ASP A 1 85 ? 1.068 -11.527 -18.486 1.00 96.44 85 ASP A O 1
ATOM 646 N N . ASP A 1 86 ? 0.737 -11.196 -20.680 1.00 96.81 86 ASP A N 1
ATOM 647 C CA . ASP A 1 86 ? 0.434 -12.602 -20.994 1.00 96.81 86 ASP A CA 1
ATOM 648 C C . ASP A 1 86 ? 1.606 -13.557 -20.702 1.00 96.81 86 ASP A C 1
ATOM 650 O O . ASP A 1 86 ? 1.407 -14.757 -20.523 1.00 96.81 86 ASP A O 1
ATOM 654 N N . ALA A 1 87 ? 2.835 -13.034 -20.634 1.00 96.31 87 ALA A N 1
ATOM 655 C CA . ALA A 1 87 ? 4.031 -13.790 -20.271 1.00 96.31 87 ALA A CA 1
ATOM 656 C C . ALA A 1 87 ? 4.258 -13.844 -18.747 1.00 96.31 87 ALA A C 1
ATOM 658 O O . ALA A 1 87 ? 5.256 -14.406 -18.295 1.00 96.31 87 ALA A O 1
ATOM 659 N N . GLY A 1 88 ? 3.358 -13.259 -17.949 1.00 95.88 88 GLY A N 1
ATOM 660 C CA . GLY A 1 88 ? 3.452 -13.212 -16.492 1.00 95.88 88 GLY A CA 1
ATOM 661 C C . GLY A 1 88 ? 4.400 -12.136 -15.957 1.00 95.88 88 GLY A C 1
ATOM 662 O O . GLY A 1 88 ? 4.673 -12.111 -14.757 1.00 95.88 88 GLY A O 1
ATOM 663 N N . ARG A 1 89 ? 4.913 -11.238 -16.807 1.00 96.75 89 ARG A N 1
ATOM 664 C CA . ARG A 1 89 ? 5.797 -10.149 -16.376 1.00 96.75 89 ARG A CA 1
ATOM 665 C C . ARG A 1 89 ? 4.974 -9.009 -15.816 1.00 96.75 89 ARG A C 1
ATOM 667 O O . ARG A 1 89 ? 3.962 -8.611 -16.392 1.00 96.75 89 ARG A O 1
ATOM 674 N N . LEU A 1 90 ? 5.454 -8.432 -14.723 1.00 97.31 90 LEU A N 1
ATOM 675 C CA . LEU A 1 90 ? 4.853 -7.239 -14.160 1.00 97.31 90 LEU A CA 1
ATOM 676 C C . LEU A 1 90 ? 5.420 -5.990 -14.838 1.00 97.31 90 LEU A C 1
ATOM 678 O O . LEU A 1 90 ? 6.632 -5.804 -14.893 1.00 97.31 90 LEU A O 1
ATOM 682 N N . LEU A 1 91 ? 4.539 -5.118 -15.314 1.00 96.94 91 LEU A N 1
ATOM 683 C CA . LEU A 1 91 ? 4.872 -3.911 -16.057 1.00 96.94 91 LEU A CA 1
ATOM 684 C C . LEU A 1 91 ? 4.268 -2.663 -15.400 1.00 96.94 91 LEU A C 1
ATOM 686 O O . LEU A 1 91 ? 3.192 -2.723 -14.794 1.00 96.94 91 LEU A O 1
ATOM 690 N N . SER A 1 92 ? 4.907 -1.508 -15.590 1.00 95.75 92 SER A N 1
ATOM 691 C CA . SER A 1 92 ? 4.304 -0.207 -15.296 1.00 95.75 92 SER A CA 1
ATOM 692 C C . SER A 1 92 ? 3.102 0.046 -16.215 1.00 95.75 92 SER A C 1
ATOM 694 O O . SER A 1 92 ? 3.130 -0.255 -17.410 1.00 95.75 92 SER A O 1
ATOM 696 N N . ASN A 1 93 ? 2.015 0.593 -15.674 1.00 94.25 93 ASN A N 1
ATOM 697 C CA . ASN A 1 93 ? 0.788 0.868 -16.430 1.00 94.25 93 ASN A CA 1
ATOM 698 C C . ASN A 1 93 ? 0.247 2.292 -16.237 1.00 94.25 93 ASN A C 1
ATOM 700 O O . ASN A 1 93 ? -0.675 2.690 -16.949 1.00 94.25 93 ASN A O 1
ATOM 704 N N . GLY A 1 94 ? 0.842 3.068 -15.328 1.00 83.94 94 GLY A N 1
ATOM 705 C CA . GLY A 1 94 ? 0.295 4.358 -14.911 1.00 83.94 94 GLY A CA 1
ATOM 706 C C . GLY A 1 94 ? -0.935 4.201 -14.017 1.00 83.94 94 GLY A C 1
ATOM 707 O O . GLY A 1 94 ? -1.536 3.125 -13.966 1.00 83.94 94 GLY A O 1
ATOM 708 N N . GLY A 1 95 ? -1.238 5.266 -13.277 1.00 70.50 95 GLY A N 1
ATOM 709 C CA . GLY A 1 95 ? -2.500 5.422 -12.547 1.00 70.50 95 GLY A CA 1
ATOM 710 C C . GLY A 1 95 ? -3.612 5.935 -13.449 1.00 70.50 95 GLY A C 1
ATOM 711 O O . GLY A 1 95 ? -3.285 6.570 -14.482 1.00 70.50 95 GLY A O 1
#

pLDDT: mean 95.03, std 3.56, range [70.5, 98.25]

Nearest PDB structures (foldseek):
  2qk4-assembly1_A  TM=9.209E-01  e=2.719E-05  Homo sapiens
  3mjf-assembly1_A  TM=8.508E-01  e=7.074E-04  Yersinia pestis CO92

Mean predicted aligned error: 3.52 Å

Radius of gyration: 17.12 Å; Cα contacts (8 Å, |Δi|>4): 87; chains: 1; bounding box: 40×29×42 Å